Protein AF-A0A0S2ZR67-F1 (afdb_monomer_lite)

Organism: NCBI:txid1307442

pLDDT: mean 96.31, std 5.07, range [69.94, 98.81]

Radius of gyration: 10.72 Å; chains: 1; bounding box: 24×23×24 Å

Foldseek 3Di:
DPLVQLLVLLVVVLVDDDQFDALVVSQVSSVDPVRDSVNSVVLCVVVVHDRHGQGSVNSVVSSVVSVVDDD

Structure (mmCIF, N/CA/C/O backbone):
data_AF-A0A0S2ZR67-F1
#
_entry.id   AF-A0A0S2ZR67-F1
#
loop_
_atom_site.group_PDB
_atom_site.id
_atom_site.type_symbol
_atom_site.label_atom_id
_atom_site.label_alt_id
_atom_site.label_comp_id
_atom_site.label_asym_id
_atom_site.label_entity_id
_atom_site.label_seq_id
_atom_site.pdbx_PDB_ins_code
_atom_site.Cartn_x
_atom_site.Cartn_y
_atom_site.Cartn_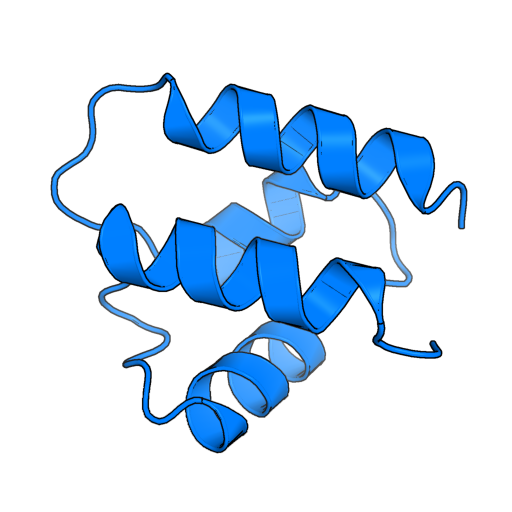z
_atom_site.occupancy
_atom_site.B_iso_or_equiv
_atom_site.auth_seq_id
_atom_site.auth_comp_id
_atom_site.auth_asym_id
_atom_site.auth_atom_id
_atom_site.pdbx_PDB_model_num
ATOM 1 N N . MET A 1 1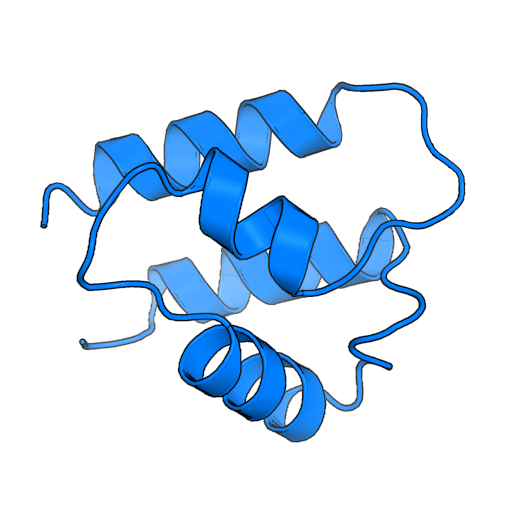 ? -12.780 2.983 11.158 1.00 72.31 1 MET A N 1
ATOM 2 C CA . MET A 1 1 ? -12.138 3.748 10.062 1.00 72.31 1 MET A CA 1
ATOM 3 C C . MET A 1 1 ? -13.134 4.133 8.980 1.00 72.31 1 MET A C 1
ATOM 5 O O . MET A 1 1 ? -13.949 3.311 8.576 1.00 72.31 1 MET A O 1
ATOM 9 N N . GLU A 1 2 ? -13.017 5.336 8.414 1.00 88.25 2 GLU A N 1
ATOM 10 C CA . GLU A 1 2 ? -13.675 5.651 7.140 1.00 88.25 2 GLU A CA 1
ATOM 11 C C . GLU A 1 2 ? -12.891 5.025 5.976 1.00 88.25 2 GLU A C 1
ATOM 13 O O . GLU A 1 2 ? -11.982 5.640 5.416 1.00 88.25 2 GLU A O 1
ATOM 18 N N . LYS A 1 3 ? -13.223 3.782 5.601 1.00 91.06 3 LYS A N 1
ATOM 19 C CA . LYS A 1 3 ? -12.542 3.047 4.515 1.00 91.06 3 LYS A CA 1
ATOM 20 C C . LYS A 1 3 ? -12.482 3.850 3.207 1.00 91.06 3 LYS A C 1
ATOM 22 O O . LYS A 1 3 ? -11.470 3.831 2.509 1.00 91.06 3 LYS A O 1
ATOM 27 N N . GLY A 1 4 ? -13.537 4.615 2.916 1.00 95.00 4 GLY A N 1
ATOM 28 C CA . GLY A 1 4 ? -13.590 5.524 1.770 1.00 95.00 4 GLY A CA 1
ATOM 29 C C . GLY A 1 4 ? -12.524 6.627 1.806 1.00 95.00 4 GLY A C 1
ATOM 30 O O . GLY A 1 4 ? -11.931 6.927 0.772 1.00 95.00 4 GLY A O 1
ATOM 31 N N . LYS A 1 5 ? -12.214 7.190 2.986 1.00 95.88 5 LYS A N 1
ATOM 32 C CA . LYS A 1 5 ? -11.142 8.187 3.151 1.00 95.88 5 LYS A CA 1
ATOM 33 C C . LYS A 1 5 ? -9.775 7.574 2.842 1.00 95.88 5 LYS A C 1
ATOM 35 O O . LYS A 1 5 ? -9.007 8.170 2.088 1.00 95.88 5 LYS A O 1
ATOM 40 N N . VAL A 1 6 ? -9.503 6.375 3.367 1.00 96.62 6 VAL A N 1
ATOM 41 C CA . VAL A 1 6 ? -8.250 5.645 3.101 1.00 96.62 6 VAL A CA 1
ATOM 42 C C . VAL A 1 6 ? -8.083 5.391 1.605 1.00 96.62 6 VAL A C 1
ATOM 44 O O . VAL A 1 6 ? -7.067 5.777 1.032 1.00 96.62 6 VAL A O 1
ATOM 47 N N . LEU A 1 7 ? -9.101 4.822 0.951 1.00 97.38 7 LEU A N 1
ATOM 48 C CA . LEU A 1 7 ? -9.077 4.551 -0.490 1.00 97.38 7 LEU A CA 1
ATOM 49 C C . LEU A 1 7 ? -8.802 5.821 -1.304 1.00 97.38 7 LEU A C 1
ATOM 51 O O . LEU A 1 7 ? -7.894 5.832 -2.130 1.00 97.38 7 LEU A O 1
ATOM 55 N N . ARG A 1 8 ? -9.499 6.922 -1.001 1.00 97.88 8 ARG A N 1
ATOM 56 C CA . ARG A 1 8 ? -9.303 8.205 -1.687 1.00 97.88 8 ARG A CA 1
ATOM 57 C C . ARG A 1 8 ? -7.885 8.755 -1.520 1.00 97.88 8 ARG A C 1
ATOM 59 O O . ARG A 1 8 ? -7.340 9.356 -2.445 1.00 97.88 8 ARG A O 1
ATOM 66 N N . ASN A 1 9 ? -7.282 8.594 -0.344 1.00 98.25 9 ASN A N 1
ATOM 67 C CA . ASN A 1 9 ? -5.907 9.029 -0.109 1.00 98.25 9 ASN A CA 1
ATOM 68 C C . ASN A 1 9 ? -4.895 8.177 -0.890 1.00 98.25 9 ASN A C 1
ATOM 70 O O . ASN A 1 9 ? -3.962 8.729 -1.475 1.00 98.25 9 ASN A O 1
ATOM 74 N N . LEU A 1 10 ? -5.096 6.859 -0.956 1.00 98.00 10 LEU A N 1
ATOM 75 C CA . LEU A 1 10 ? -4.249 5.958 -1.744 1.00 98.00 10 LEU A CA 1
ATOM 76 C C . LEU A 1 10 ? -4.388 6.210 -3.257 1.00 98.00 10 LEU A C 1
ATOM 78 O O . LEU A 1 10 ? -3.389 6.234 -3.972 1.00 98.00 10 LEU A O 1
ATOM 82 N N . GLU A 1 11 ? -5.593 6.507 -3.745 1.00 97.69 11 GLU A N 1
ATOM 83 C CA . GLU A 1 11 ? -5.825 6.930 -5.135 1.00 97.69 11 GLU A CA 1
ATOM 84 C C . GLU A 1 11 ? -5.109 8.251 -5.462 1.00 97.69 11 GLU A C 1
ATOM 86 O O . GLU A 1 11 ? -4.511 8.398 -6.527 1.00 97.69 11 GLU A O 1
ATOM 91 N N . LYS A 1 12 ? -5.076 9.211 -4.525 1.00 98.31 12 LYS A N 1
ATOM 92 C CA . LYS A 1 12 ? -4.258 10.429 -4.680 1.00 98.31 12 LYS A CA 1
ATOM 93 C C . LYS A 1 12 ? -2.761 10.126 -4.722 1.00 98.31 12 LYS A C 1
ATOM 95 O O . LYS A 1 12 ? -2.031 10.851 -5.397 1.00 98.31 12 LYS A O 1
ATOM 100 N N . LEU A 1 13 ? -2.293 9.107 -3.996 1.00 98.06 13 LEU A N 1
ATOM 101 C CA . LEU A 1 13 ? -0.894 8.685 -4.034 1.00 98.06 13 LEU A CA 1
ATOM 102 C C . LEU A 1 13 ? -0.524 8.136 -5.413 1.00 98.06 13 LEU A C 1
ATOM 104 O O . LEU A 1 13 ? 0.501 8.557 -5.931 1.00 98.06 13 LEU A O 1
ATOM 108 N N . LEU A 1 14 ? -1.369 7.312 -6.046 1.00 97.19 14 LEU A N 1
ATOM 109 C CA . LEU A 1 14 ? -1.144 6.796 -7.411 1.00 97.19 14 LEU A CA 1
ATOM 110 C C . LEU A 1 14 ? -0.882 7.892 -8.460 1.00 97.19 14 LEU A C 1
ATOM 112 O O . LEU A 1 14 ? -0.095 7.696 -9.392 1.00 97.19 14 LEU A O 1
ATOM 116 N N . ASN A 1 15 ? -1.511 9.057 -8.289 1.00 97.25 15 ASN A N 1
ATOM 117 C CA . ASN A 1 15 ? -1.351 10.212 -9.176 1.00 97.25 15 ASN A CA 1
ATOM 118 C C . ASN A 1 15 ? -0.036 10.982 -8.965 1.00 97.25 15 ASN A C 1
ATOM 120 O O . ASN A 1 15 ? 0.250 11.914 -9.713 1.00 97.25 15 ASN A O 1
ATOM 124 N N . ARG A 1 16 ? 0.766 10.641 -7.949 1.00 96.75 16 ARG A N 1
ATOM 125 C CA . ARG A 1 16 ? 2.086 11.247 -7.725 1.00 96.75 16 ARG A CA 1
ATOM 126 C C . ARG A 1 16 ? 3.134 10.609 -8.627 1.00 96.75 16 ARG A C 1
ATOM 128 O O . ARG A 1 16 ? 2.990 9.460 -9.043 1.00 96.75 16 ARG A O 1
ATOM 135 N N . ASP A 1 17 ? 4.186 11.362 -8.919 1.00 96.69 17 ASP A N 1
ATOM 136 C CA . ASP A 1 17 ? 5.354 10.828 -9.606 1.00 96.69 17 ASP A CA 1
ATOM 137 C C . ASP A 1 17 ? 6.254 10.100 -8.599 1.00 96.69 17 ASP A C 1
ATOM 139 O O . ASP A 1 17 ? 6.642 10.674 -7.579 1.00 96.69 17 ASP A O 1
ATOM 143 N N . PHE A 1 18 ? 6.480 8.809 -8.837 1.00 97.62 18 PHE A N 1
ATOM 144 C CA . PHE A 1 18 ? 7.390 7.954 -8.080 1.00 97.62 18 PHE A CA 1
ATOM 145 C C . PHE A 1 18 ? 7.677 6.683 -8.881 1.00 97.62 18 PHE A C 1
ATOM 147 O O . PHE A 1 18 ? 6.778 6.126 -9.516 1.00 97.62 18 PHE A O 1
ATOM 154 N N . GLU A 1 19 ? 8.915 6.202 -8.799 1.00 96.88 19 GLU A N 1
ATOM 155 C CA . GLU A 1 19 ? 9.296 4.888 -9.321 1.00 96.88 19 GLU A CA 1
ATOM 156 C C . GLU A 1 19 ? 8.846 3.783 -8.351 1.00 96.88 19 GLU A C 1
ATOM 158 O O . GLU A 1 19 ? 8.102 2.876 -8.724 1.00 96.88 19 GLU A O 1
ATOM 163 N N . PHE A 1 20 ? 9.191 3.939 -7.066 1.00 98.31 20 PHE A N 1
ATOM 164 C CA . PHE A 1 20 ? 8.806 3.031 -5.986 1.00 98.31 20 PHE A CA 1
ATOM 165 C C . PHE A 1 20 ? 8.455 3.781 -4.696 1.00 98.31 20 PHE A C 1
ATOM 167 O O . PHE A 1 20 ? 8.970 4.866 -4.419 1.00 98.31 20 PHE A O 1
ATOM 174 N N . ILE A 1 21 ? 7.612 3.165 -3.868 1.00 98.62 21 ILE A N 1
ATOM 175 C CA . ILE A 1 21 ? 7.377 3.540 -2.465 1.00 98.62 21 ILE A CA 1
ATOM 176 C C . ILE A 1 21 ? 7.573 2.324 -1.551 1.00 98.62 21 ILE A C 1
ATOM 178 O O . ILE A 1 21 ? 7.846 1.221 -2.010 1.00 98.62 21 ILE A O 1
ATOM 182 N N . ASN A 1 22 ? 7.395 2.508 -0.243 1.00 98.62 22 ASN A N 1
ATOM 183 C CA . ASN A 1 22 ? 7.393 1.416 0.728 1.00 98.62 22 ASN A CA 1
ATOM 184 C C . ASN A 1 22 ? 6.088 1.378 1.542 1.00 98.62 22 ASN A C 1
ATOM 186 O O . ASN A 1 22 ? 5.288 2.318 1.524 1.00 98.62 22 ASN A O 1
ATOM 190 N N . ALA A 1 23 ? 5.895 0.301 2.303 1.00 98.56 23 ALA 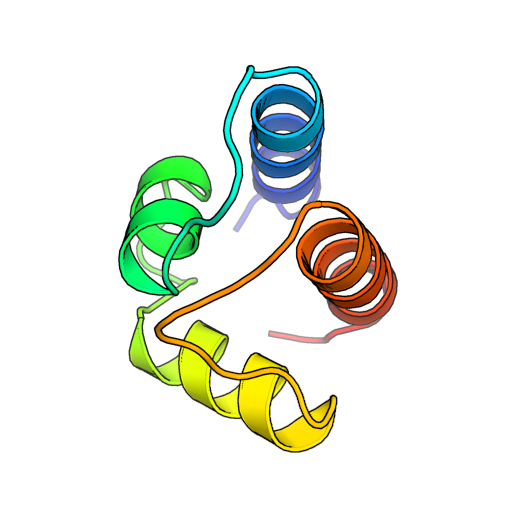A N 1
ATOM 191 C CA . ALA A 1 23 ? 4.729 0.098 3.166 1.00 98.56 23 ALA A CA 1
ATOM 192 C C . ALA A 1 23 ? 4.511 1.237 4.185 1.00 98.56 23 ALA A C 1
ATOM 194 O O . ALA A 1 23 ? 3.373 1.567 4.533 1.00 98.56 23 ALA A O 1
ATOM 195 N N . GLY A 1 24 ? 5.591 1.888 4.633 1.00 98.44 24 GLY A N 1
ATOM 196 C CA . GLY A 1 24 ? 5.513 3.053 5.516 1.00 98.44 24 GLY A CA 1
ATOM 197 C C . GLY A 1 24 ? 4.839 4.247 4.836 1.00 98.44 24 GLY A C 1
ATOM 198 O O . GLY A 1 24 ? 4.004 4.916 5.442 1.00 98.44 24 GLY A O 1
ATOM 199 N N . ARG A 1 25 ? 5.117 4.479 3.546 1.00 98.50 25 ARG A N 1
ATOM 200 C CA . ARG A 1 25 ? 4.459 5.543 2.775 1.00 98.50 25 ARG A CA 1
ATOM 201 C C . ARG A 1 25 ? 2.955 5.311 2.640 1.00 98.50 25 ARG A C 1
ATOM 203 O O . ARG A 1 25 ? 2.195 6.263 2.801 1.00 98.50 25 ARG A O 1
ATOM 210 N N . ILE A 1 26 ? 2.534 4.072 2.379 1.00 98.31 26 ILE A N 1
ATOM 211 C CA . ILE A 1 26 ? 1.111 3.689 2.325 1.00 98.31 26 ILE A CA 1
ATOM 212 C C . ILE A 1 26 ? 0.439 3.959 3.676 1.00 98.31 26 ILE A C 1
ATOM 214 O O . ILE A 1 26 ? -0.617 4.584 3.717 1.00 98.31 26 ILE A O 1
ATOM 218 N N . THR A 1 27 ? 1.086 3.563 4.773 1.00 98.38 27 THR A N 1
ATOM 219 C CA . THR A 1 27 ? 0.589 3.766 6.144 1.00 98.38 27 THR A CA 1
ATOM 220 C C . THR A 1 27 ? 0.379 5.245 6.471 1.00 98.38 27 THR A C 1
ATOM 222 O O . THR A 1 27 ? -0.688 5.633 6.938 1.00 98.38 27 THR A O 1
ATOM 225 N N . ILE A 1 28 ? 1.361 6.097 6.157 1.00 98.31 28 ILE A N 1
ATOM 226 C CA . ILE A 1 28 ? 1.256 7.550 6.369 1.00 98.31 28 ILE A CA 1
ATOM 227 C C . ILE A 1 28 ? 0.097 8.141 5.557 1.00 98.31 28 ILE A C 1
ATOM 229 O O . ILE A 1 28 ? -0.664 8.956 6.067 1.00 98.31 28 ILE A O 1
ATOM 233 N N . VAL A 1 29 ? -0.053 7.734 4.292 1.00 97.88 29 VAL A N 1
ATOM 234 C CA . VAL A 1 29 ? -1.109 8.250 3.406 1.00 97.88 29 VAL A CA 1
ATOM 235 C C . VAL A 1 29 ? -2.501 7.766 3.822 1.00 97.88 29 VAL A C 1
ATOM 237 O O . VAL A 1 29 ? -3.473 8.505 3.657 1.00 97.88 29 VAL A O 1
ATOM 240 N N . ALA A 1 30 ? -2.614 6.560 4.381 1.00 97.19 30 ALA A N 1
ATOM 241 C CA . ALA A 1 30 ? -3.877 6.044 4.897 1.00 97.19 30 ALA A CA 1
ATOM 242 C C . ALA A 1 30 ? -4.465 6.937 6.006 1.00 97.19 30 ALA A C 1
ATOM 244 O O . ALA A 1 30 ? -5.687 7.022 6.113 1.00 97.19 30 ALA A O 1
ATOM 245 N N . ASP A 1 31 ? -3.625 7.656 6.763 1.00 96.56 31 ASP A N 1
ATOM 246 C CA . ASP A 1 31 ? -4.040 8.684 7.733 1.00 96.56 31 ASP A CA 1
ATOM 247 C C . ASP A 1 31 ? -5.061 8.161 8.768 1.00 96.56 31 ASP A C 1
ATOM 249 O O . ASP A 1 31 ? -6.117 8.747 9.028 1.00 96.56 31 ASP A O 1
ATOM 253 N N . THR A 1 32 ? -4.765 6.983 9.322 1.00 94.81 32 THR A N 1
ATOM 254 C CA . THR A 1 32 ? -5.540 6.331 10.383 1.00 94.81 32 THR A CA 1
ATOM 255 C C . THR A 1 32 ? -4.648 5.386 11.188 1.00 94.81 32 THR A C 1
ATOM 257 O O . THR A 1 32 ? -3.708 4.805 10.651 1.00 94.81 32 THR A O 1
ATOM 260 N N . LYS A 1 33 ? -4.959 5.193 12.474 1.00 93.44 33 LYS A N 1
ATOM 261 C CA . LYS A 1 33 ? -4.244 4.248 13.352 1.00 93.44 33 LYS A CA 1
ATOM 262 C C . LYS A 1 33 ? -4.567 2.778 13.054 1.00 93.44 33 LYS A C 1
ATOM 264 O O . LYS A 1 33 ? -3.823 1.904 13.478 1.00 93.44 33 LYS A O 1
ATOM 269 N N . GLU A 1 34 ? -5.666 2.513 12.347 1.00 92.69 34 GLU A N 1
ATOM 270 C CA . GLU A 1 34 ? -6.116 1.153 12.004 1.00 92.69 34 GLU A CA 1
ATOM 271 C C . GLU A 1 34 ? -5.260 0.513 10.897 1.00 92.69 34 GLU A C 1
ATOM 273 O O . GLU A 1 34 ? -5.128 -0.706 10.843 1.00 92.69 34 GLU A O 1
ATOM 278 N N . ILE A 1 35 ? -4.634 1.325 10.037 1.00 95.69 35 ILE A N 1
ATOM 279 C CA . ILE A 1 35 ? -3.724 0.847 8.991 1.00 95.69 35 ILE A CA 1
ATOM 280 C C . ILE A 1 35 ? -2.298 0.991 9.493 1.00 95.69 35 ILE A C 1
ATOM 282 O O . ILE A 1 35 ? -1.712 2.065 9.421 1.00 95.69 35 ILE A O 1
ATOM 286 N N . THR A 1 36 ? -1.744 -0.094 10.026 1.00 97.31 36 THR A N 1
ATOM 287 C CA . THR A 1 36 ? -0.359 -0.134 10.503 1.00 97.31 36 THR A CA 1
ATOM 288 C C . THR A 1 36 ? 0.592 -0.587 9.397 1.00 97.31 36 THR A C 1
ATOM 290 O O . THR A 1 36 ? 0.203 -1.293 8.465 1.00 97.31 36 THR A O 1
ATOM 293 N N . THR A 1 37 ? 1.877 -0.252 9.529 1.00 98.38 37 THR A N 1
ATOM 294 C CA . THR A 1 37 ? 2.913 -0.726 8.599 1.00 98.38 37 THR A CA 1
ATOM 295 C C . THR A 1 37 ? 2.977 -2.252 8.545 1.00 98.38 37 THR A C 1
ATOM 297 O O . THR A 1 37 ? 3.225 -2.807 7.478 1.00 98.38 37 THR A O 1
ATOM 300 N N . ASP A 1 38 ? 2.725 -2.939 9.660 1.00 98.31 38 ASP A N 1
ATOM 301 C CA . ASP A 1 38 ? 2.729 -4.404 9.710 1.00 98.31 38 ASP A CA 1
ATOM 302 C C . ASP A 1 38 ? 1.530 -5.005 8.975 1.00 98.31 38 ASP A C 1
ATOM 304 O O . ASP A 1 38 ? 1.696 -5.981 8.244 1.00 98.31 38 ASP A O 1
ATOM 308 N N . LEU A 1 39 ? 0.348 -4.383 9.076 1.00 97.25 39 LEU A N 1
ATOM 309 C CA . LEU A 1 39 ? -0.809 -4.770 8.270 1.00 97.25 39 LEU A CA 1
ATOM 310 C C . LEU A 1 39 ? -0.522 -4.587 6.775 1.00 97.25 39 LEU A C 1
ATOM 312 O O . LEU A 1 39 ? -0.759 -5.500 5.988 1.00 97.25 39 LEU A O 1
ATOM 316 N N . VAL A 1 40 ? 0.032 -3.437 6.381 1.00 98.38 40 VAL A N 1
ATOM 317 C CA . VAL A 1 40 ? 0.390 -3.181 4.978 1.00 98.38 40 VAL A CA 1
ATOM 318 C C . VAL A 1 40 ? 1.421 -4.199 4.487 1.00 98.38 40 VAL A C 1
ATOM 320 O O . VAL A 1 40 ? 1.237 -4.767 3.416 1.00 98.38 40 VAL A O 1
ATOM 323 N N . LYS A 1 41 ? 2.470 -4.484 5.272 1.00 98.75 41 LYS A N 1
ATOM 324 C CA . LYS A 1 41 ? 3.473 -5.508 4.940 1.00 98.75 41 LYS A CA 1
ATOM 325 C C . LYS A 1 41 ? 2.842 -6.885 4.768 1.00 98.75 41 LYS A C 1
ATOM 327 O O . LYS A 1 41 ? 3.151 -7.553 3.790 1.00 98.75 41 LYS A O 1
ATOM 332 N N . LYS A 1 42 ? 1.956 -7.293 5.681 1.00 98.12 42 LYS A N 1
ATOM 333 C CA . LYS A 1 42 ? 1.238 -8.570 5.592 1.00 98.12 42 LYS A CA 1
ATOM 334 C C . LYS A 1 42 ? 0.464 -8.673 4.276 1.00 98.12 42 LYS A C 1
ATOM 336 O O . LYS A 1 42 ? 0.641 -9.645 3.554 1.00 98.12 42 LYS A O 1
ATOM 341 N N . ILE A 1 43 ? -0.312 -7.644 3.931 1.00 98.12 43 ILE A N 1
ATOM 342 C CA . ILE A 1 43 ? -1.074 -7.596 2.674 1.00 98.12 43 ILE A CA 1
ATOM 343 C C . ILE A 1 43 ? -0.139 -7.620 1.455 1.00 98.12 43 ILE A C 1
ATOM 345 O O . ILE A 1 43 ? -0.398 -8.347 0.502 1.00 98.12 43 ILE A O 1
ATOM 349 N N . CYS A 1 44 ? 0.964 -6.862 1.471 1.00 98.62 44 CYS A N 1
ATOM 350 C CA . CYS A 1 44 ? 1.956 -6.915 0.395 1.00 98.62 44 CYS A CA 1
ATOM 351 C C . CYS A 1 44 ? 2.488 -8.341 0.197 1.00 98.62 44 CYS A C 1
ATOM 353 O O . CYS A 1 44 ? 2.526 -8.815 -0.932 1.00 98.62 44 CYS A O 1
ATOM 355 N N . LEU A 1 45 ? 2.839 -9.044 1.278 1.00 98.44 45 LEU A N 1
ATOM 356 C CA . LEU A 1 45 ? 3.333 -10.421 1.202 1.00 98.44 45 LEU A CA 1
ATOM 357 C C . LEU A 1 45 ? 2.266 -11.399 0.681 1.00 98.44 45 LEU A C 1
ATOM 359 O O . LEU A 1 45 ? 2.590 -12.242 -0.149 1.00 98.44 45 LEU A O 1
ATOM 363 N N . GLU A 1 46 ? 1.001 -11.259 1.097 1.00 97.88 46 GLU A N 1
ATOM 364 C CA . GLU A 1 46 ? -0.128 -12.045 0.560 1.00 97.88 46 GLU A CA 1
ATOM 365 C C . GLU A 1 46 ? -0.313 -11.846 -0.955 1.00 97.88 46 GLU A C 1
ATOM 367 O O . GLU A 1 46 ? -0.704 -12.773 -1.662 1.00 97.88 46 GLU A O 1
ATOM 372 N N . LEU A 1 47 ? -0.001 -10.650 -1.461 1.00 98.31 47 LEU A N 1
ATOM 373 C CA . LEU A 1 47 ? -0.082 -10.290 -2.879 1.00 98.31 47 LEU A CA 1
ATOM 374 C C . LEU A 1 47 ? 1.220 -10.538 -3.658 1.00 98.31 47 LEU A C 1
ATOM 376 O O . 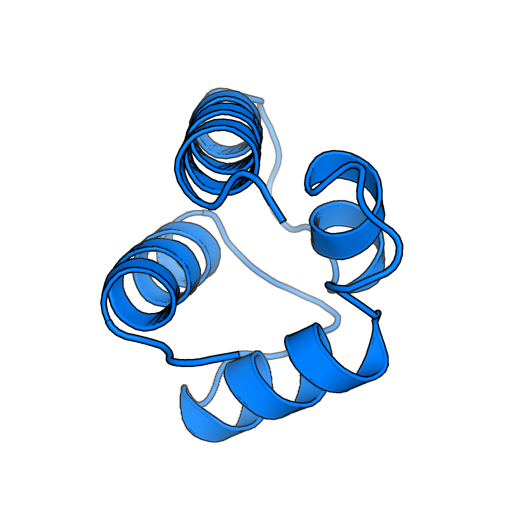LEU A 1 47 ? 1.278 -10.214 -4.842 1.00 98.31 47 LEU A O 1
ATOM 380 N N . ASN A 1 48 ? 2.250 -11.106 -3.021 1.00 98.44 48 ASN A N 1
ATOM 381 C CA . ASN A 1 48 ? 3.589 -11.287 -3.591 1.00 98.44 48 ASN A CA 1
ATOM 382 C C . ASN A 1 48 ? 4.258 -9.966 -4.052 1.00 98.44 48 ASN A C 1
ATOM 384 O O . ASN A 1 48 ? 4.973 -9.924 -5.051 1.00 98.44 48 ASN A O 1
ATOM 388 N N . ILE A 1 49 ? 4.027 -8.883 -3.305 1.00 98.69 49 ILE A N 1
ATOM 389 C CA . ILE A 1 49 ? 4.603 -7.545 -3.500 1.00 98.69 49 ILE A CA 1
ATOM 390 C C . ILE A 1 49 ? 5.762 -7.338 -2.515 1.00 98.69 49 ILE A C 1
ATOM 392 O O . ILE A 1 49 ? 5.624 -7.594 -1.316 1.00 98.69 49 ILE A O 1
ATOM 396 N N . ASN A 1 50 ? 6.886 -6.782 -2.981 1.00 98.44 50 ASN A N 1
ATOM 397 C CA . ASN A 1 50 ? 7.981 -6.366 -2.100 1.00 98.44 50 ASN A CA 1
ATOM 398 C C . ASN A 1 50 ? 7.574 -5.116 -1.284 1.00 98.44 50 ASN A C 1
ATOM 400 O O . ASN A 1 50 ? 7.449 -4.031 -1.854 1.00 98.44 50 ASN A O 1
ATOM 404 N N . PRO A 1 51 ? 7.437 -5.188 0.055 1.00 98.44 51 PRO A N 1
ATOM 405 C CA . PRO A 1 51 ? 6.970 -4.053 0.856 1.00 98.44 51 PRO A CA 1
ATOM 406 C C . PRO A 1 51 ? 7.969 -2.886 0.943 1.00 98.44 51 PRO A C 1
ATOM 408 O O . PRO A 1 51 ? 7.622 -1.824 1.469 1.00 98.44 51 PRO A O 1
ATOM 411 N N . LEU A 1 52 ? 9.209 -3.068 0.478 1.00 98.44 52 LEU A N 1
ATOM 412 C CA . LEU A 1 52 ? 10.237 -2.025 0.414 1.00 98.44 52 LEU A CA 1
ATOM 413 C C . LEU A 1 52 ? 10.319 -1.347 -0.962 1.00 98.44 52 LEU A C 1
ATOM 415 O O . LEU A 1 52 ? 10.876 -0.255 -1.051 1.00 98.44 52 LEU A O 1
ATOM 419 N N . GLN A 1 53 ? 9.772 -1.976 -2.005 1.00 98.50 53 GLN A N 1
ATOM 420 C CA . GLN A 1 53 ? 9.770 -1.487 -3.384 1.00 98.50 53 GLN A CA 1
ATOM 421 C C . GLN A 1 53 ? 8.417 -1.796 -4.028 1.00 98.50 53 GLN A C 1
ATOM 423 O O . GLN A 1 53 ? 8.241 -2.805 -4.701 1.00 98.50 53 GLN A O 1
ATOM 428 N N . ILE A 1 54 ? 7.454 -0.916 -3.778 1.00 98.81 54 ILE A N 1
ATOM 429 C CA . ILE A 1 54 ? 6.085 -0.992 -4.284 1.00 98.81 54 ILE A CA 1
ATOM 430 C C . ILE A 1 54 ? 5.999 -0.054 -5.485 1.00 98.81 54 ILE A C 1
ATOM 432 O O . ILE A 1 54 ? 6.069 1.169 -5.328 1.00 98.81 54 ILE A O 1
ATOM 436 N N . SER A 1 55 ? 5.871 -0.624 -6.678 1.00 98.69 55 SER A N 1
ATOM 437 C CA . SER A 1 55 ? 5.644 0.120 -7.916 1.00 98.69 55 SER A CA 1
ATOM 438 C C . SER A 1 55 ? 4.218 0.684 -7.981 1.00 98.69 55 SER A C 1
ATOM 440 O O . SER A 1 55 ? 3.355 0.388 -7.147 1.00 98.69 55 SER A O 1
ATOM 442 N N . LYS A 1 56 ? 3.916 1.479 -9.015 1.00 98.38 56 LYS A N 1
ATOM 443 C CA . LYS A 1 56 ? 2.530 1.909 -9.273 1.00 98.38 56 LYS A CA 1
ATOM 444 C C . LYS A 1 56 ? 1.580 0.733 -9.502 1.00 98.38 56 LYS A C 1
ATOM 446 O O . LYS A 1 56 ? 0.453 0.777 -9.015 1.00 98.38 56 LYS A O 1
ATOM 451 N N . ALA A 1 57 ? 2.024 -0.303 -10.214 1.00 98.44 57 ALA A N 1
ATOM 452 C CA . ALA A 1 57 ? 1.213 -1.491 -10.469 1.00 98.44 57 ALA A CA 1
ATOM 453 C C . ALA A 1 57 ? 0.896 -2.237 -9.163 1.00 98.44 57 ALA A C 1
ATOM 455 O O . ALA A 1 57 ? -0.261 -2.577 -8.914 1.00 98.44 57 ALA A O 1
ATOM 456 N N . ASP A 1 58 ? 1.892 -2.375 -8.288 1.00 98.75 58 ASP A N 1
ATOM 457 C CA . ASP A 1 58 ? 1.726 -2.995 -6.971 1.00 98.75 58 ASP A CA 1
ATOM 458 C C . ASP A 1 58 ? 0.751 -2.200 -6.093 1.00 98.75 58 ASP A C 1
ATOM 460 O O . ASP A 1 58 ? -0.124 -2.773 -5.443 1.00 98.75 58 ASP A O 1
ATOM 464 N N . LEU A 1 59 ? 0.841 -0.863 -6.102 1.00 98.62 59 LEU A N 1
ATOM 465 C CA . LEU A 1 59 ? -0.094 -0.018 -5.357 1.00 98.62 59 LEU A CA 1
ATOM 466 C C . LEU A 1 59 ? -1.531 -0.144 -5.892 1.00 98.62 59 LEU A C 1
ATOM 468 O O . LEU A 1 59 ? -2.473 -0.162 -5.099 1.00 98.62 59 LEU A O 1
ATOM 472 N N . ILE A 1 60 ? -1.723 -0.274 -7.211 1.00 98.56 60 ILE A N 1
ATOM 473 C CA . ILE A 1 60 ? -3.045 -0.550 -7.799 1.00 98.56 60 ILE A CA 1
ATOM 474 C C . ILE A 1 60 ? -3.579 -1.889 -7.281 1.00 98.56 60 ILE A C 1
ATOM 476 O O . ILE A 1 60 ? -4.723 -1.948 -6.825 1.00 98.56 60 ILE A O 1
ATOM 480 N N . GLN A 1 61 ? -2.763 -2.945 -7.307 1.00 98.62 61 GLN A N 1
ATOM 481 C CA . GLN A 1 61 ? -3.152 -4.269 -6.821 1.00 98.62 61 GLN A CA 1
ATOM 482 C C . GLN A 1 61 ? -3.505 -4.244 -5.327 1.00 98.62 61 GLN A C 1
ATOM 484 O O . GLN A 1 61 ? -4.55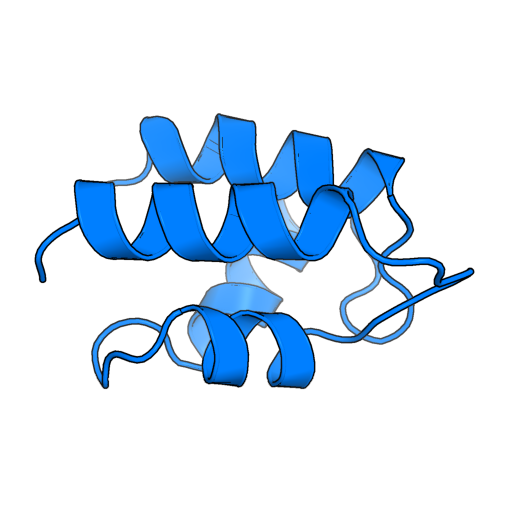6 -4.757 -4.936 1.00 98.62 61 GLN A O 1
ATOM 489 N N . PHE A 1 62 ? -2.692 -3.568 -4.509 1.00 98.38 62 PHE A N 1
ATOM 490 C CA . PHE A 1 62 ? -2.962 -3.345 -3.089 1.00 98.38 62 PHE A CA 1
ATOM 491 C C . PHE A 1 62 ? -4.314 -2.657 -2.875 1.00 98.38 62 PHE A C 1
ATOM 493 O O . PHE A 1 62 ? -5.121 -3.120 -2.072 1.00 98.38 62 PHE A O 1
ATOM 500 N N . ILE A 1 63 ? -4.597 -1.570 -3.604 1.00 98.00 63 ILE A N 1
ATOM 501 C CA . ILE A 1 63 ? -5.860 -0.829 -3.477 1.00 98.00 63 ILE A CA 1
ATOM 502 C C . ILE A 1 63 ? -7.055 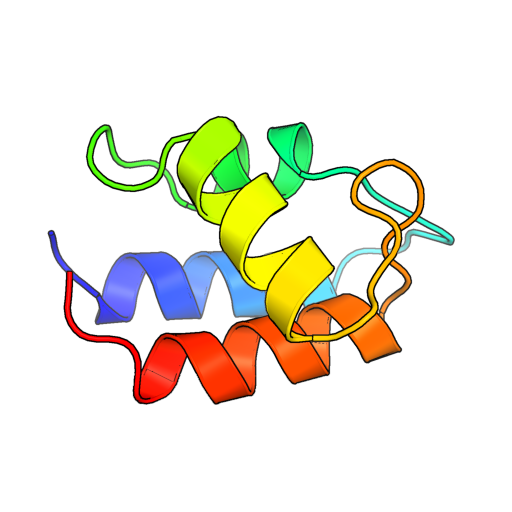-1.714 -3.847 1.00 98.00 63 ILE A C 1
ATOM 504 O O . ILE A 1 63 ? -8.067 -1.685 -3.146 1.00 98.00 63 ILE A O 1
ATOM 508 N N . GLN A 1 64 ? -6.957 -2.511 -4.917 1.00 98.00 64 GLN A N 1
ATOM 509 C CA . GLN A 1 64 ? -8.040 -3.417 -5.315 1.00 98.00 64 GLN A CA 1
ATOM 510 C C . GLN A 1 64 ? -8.306 -4.492 -4.259 1.00 98.00 64 GLN A C 1
ATOM 512 O O . GLN A 1 64 ? -9.461 -4.713 -3.900 1.00 98.00 64 GLN A O 1
ATOM 517 N N . TYR A 1 65 ? -7.258 -5.098 -3.700 1.00 97.44 65 TYR A N 1
ATOM 518 C CA . TYR A 1 65 ? -7.399 -6.040 -2.590 1.00 97.44 65 TYR A CA 1
ATOM 519 C C . TYR A 1 65 ? -8.018 -5.369 -1.355 1.00 97.44 65 TYR A C 1
ATOM 521 O O . TYR A 1 65 ? -9.000 -5.851 -0.788 1.00 97.44 65 TYR A O 1
ATOM 529 N N . PHE A 1 66 ? -7.513 -4.190 -0.982 1.00 95.44 66 PHE A N 1
ATOM 530 C CA . PHE A 1 66 ? -7.965 -3.444 0.188 1.00 95.44 66 PHE A CA 1
ATOM 531 C C . PHE A 1 66 ? -9.454 -3.067 0.122 1.00 95.44 66 PHE A C 1
ATOM 533 O O . PHE A 1 66 ? -10.132 -3.063 1.151 1.00 95.44 66 PHE A O 1
ATOM 540 N N . LYS A 1 67 ? -10.017 -2.820 -1.072 1.00 95.12 67 LYS A N 1
ATOM 541 C CA . LYS A 1 67 ? -11.467 -2.596 -1.253 1.00 95.12 67 LYS A CA 1
ATOM 542 C C . LYS A 1 67 ? -12.315 -3.750 -0.710 1.00 95.12 67 LYS A C 1
ATOM 544 O O . LYS A 1 67 ? -13.337 -3.478 -0.082 1.00 95.12 67 LYS A O 1
ATOM 549 N N . GLY A 1 68 ? -11.873 -4.996 -0.881 1.00 93.56 68 GLY A N 1
ATOM 550 C CA . GLY A 1 68 ? -12.540 -6.194 -0.353 1.00 93.56 68 GLY A CA 1
ATOM 551 C C . GLY A 1 68 ? -12.090 -6.610 1.051 1.00 93.56 68 GLY A C 1
ATOM 552 O O . GLY A 1 68 ? -12.750 -7.424 1.684 1.00 93.56 68 GLY A O 1
ATOM 553 N N . TYR A 1 69 ? -10.992 -6.044 1.555 1.00 90.75 69 TYR A N 1
ATOM 554 C CA . TYR A 1 69 ? -10.403 -6.455 2.829 1.00 90.75 69 TYR A CA 1
ATOM 555 C C . TYR A 1 69 ? -11.240 -5.998 4.037 1.00 90.75 69 TYR A C 1
ATOM 557 O O . TYR A 1 69 ? -11.555 -4.809 4.170 1.00 90.75 69 TYR A O 1
ATOM 565 N N . ASN A 1 70 ? -11.596 -6.938 4.912 1.00 82.19 70 ASN A N 1
ATOM 566 C CA . ASN A 1 70 ? -12.276 -6.656 6.176 1.00 82.19 70 ASN A CA 1
ATOM 567 C C . ASN A 1 70 ? -11.226 -6.423 7.265 1.00 82.19 70 ASN A C 1
ATOM 569 O O . ASN A 1 70 ? -10.325 -7.243 7.437 1.00 82.19 70 ASN A O 1
ATOM 573 N N . ILE A 1 71 ? -11.344 -5.292 7.958 1.00 69.94 71 ILE A N 1
ATOM 574 C CA . ILE A 1 71 ? -10.444 -4.848 9.031 1.00 69.94 71 ILE A CA 1
ATOM 575 C C . ILE A 1 71 ? -11.222 -4.856 10.332 1.00 69.94 71 ILE A C 1
ATOM 577 O O . ILE A 1 71 ? -12.392 -4.409 10.281 1.00 69.94 71 ILE A O 1
#

Sequence (71 aa):
MEKGKVLRNLEKLLNRDFEFINAGRITIVADTKEITTDLVKKICLELNINPLQISKADLIQFIQYFKGYNI

Secondary structure (DSSP, 8-state):
--HHHHHHHHHHHHTS--S-B-HHHHHHHH-STTS-HHHHHHHHHHTT--TTSB-HHHHHHHHHHHHH---